Protein AF-A0A1G7DGQ3-F1 (afdb_monomer_lite)

Structure (mmCIF, N/CA/C/O backbone):
data_AF-A0A1G7DGQ3-F1
#
_entry.id   AF-A0A1G7DGQ3-F1
#
loop_
_atom_site.group_PDB
_atom_site.id
_atom_site.type_symbol
_atom_site.label_atom_id
_atom_site.label_alt_id
_atom_site.label_comp_id
_atom_site.label_asym_id
_atom_site.label_entity_id
_atom_site.label_seq_id
_atom_site.pdbx_PDB_ins_code
_atom_site.Cartn_x
_atom_site.Cartn_y
_atom_site.Cartn_z
_atom_site.occupancy
_atom_site.B_iso_or_equiv
_atom_site.auth_seq_id
_atom_site.auth_comp_id
_atom_site.auth_asym_id
_atom_site.auth_atom_id
_atom_site.pdbx_PDB_model_num
ATOM 1 N N . MET A 1 1 ? 5.740 7.667 11.110 1.00 75.75 1 MET A N 1
ATOM 2 C CA . MET A 1 1 ? 5.152 7.309 9.797 1.00 75.75 1 MET A CA 1
ATOM 3 C C . MET A 1 1 ? 4.739 8.539 8.999 1.00 75.75 1 MET A C 1
ATOM 5 O O . MET A 1 1 ? 5.290 8.720 7.929 1.00 75.75 1 MET A O 1
ATOM 9 N N . LEU A 1 2 ? 3.888 9.433 9.517 1.00 77.38 2 LEU A N 1
ATOM 10 C CA . LEU A 1 2 ? 3.475 10.654 8.795 1.00 77.38 2 LEU A CA 1
ATOM 11 C C . LEU A 1 2 ? 4.647 11.536 8.321 1.00 77.38 2 LEU A C 1
ATOM 13 O O . LEU A 1 2 ? 4.698 11.892 7.150 1.00 77.38 2 LEU A O 1
ATOM 17 N N . LEU A 1 3 ? 5.630 11.805 9.189 1.00 80.56 3 LEU A N 1
ATOM 18 C CA . LEU A 1 3 ? 6.838 12.558 8.811 1.00 80.56 3 LEU A CA 1
ATOM 19 C C . LEU A 1 3 ? 7.641 11.869 7.700 1.00 80.56 3 LEU A C 1
ATOM 21 O O . LEU A 1 3 ? 8.178 12.531 6.821 1.00 80.56 3 LEU A O 1
ATOM 25 N N . LEU A 1 4 ? 7.686 10.536 7.717 1.00 78.38 4 LEU A N 1
ATOM 26 C CA . LEU A 1 4 ? 8.406 9.744 6.723 1.00 78.38 4 LEU A CA 1
ATOM 27 C C . LEU A 1 4 ? 7.683 9.776 5.367 1.00 78.38 4 LEU A C 1
ATOM 29 O O . LEU A 1 4 ? 8.328 9.909 4.334 1.00 78.38 4 LEU A O 1
ATOM 33 N N . ALA A 1 5 ? 6.347 9.715 5.377 1.00 79.56 5 ALA A N 1
ATOM 34 C CA . ALA A 1 5 ? 5.515 9.871 4.186 1.00 79.56 5 ALA A CA 1
ATOM 35 C C . ALA A 1 5 ? 5.660 11.272 3.574 1.00 79.56 5 ALA A C 1
ATOM 37 O O . ALA A 1 5 ? 5.825 11.398 2.364 1.00 79.56 5 ALA A O 1
ATOM 38 N N . ALA A 1 6 ? 5.656 12.314 4.411 1.00 80.62 6 ALA A N 1
ATOM 39 C CA . ALA A 1 6 ? 5.858 13.691 3.973 1.00 80.62 6 ALA A CA 1
ATOM 40 C C . ALA A 1 6 ? 7.258 13.896 3.378 1.00 80.62 6 ALA A C 1
ATOM 42 O O . ALA A 1 6 ? 7.382 14.462 2.296 1.00 80.62 6 ALA A O 1
ATOM 43 N N . ALA A 1 7 ? 8.299 13.374 4.036 1.00 82.31 7 ALA A N 1
ATOM 44 C CA . ALA A 1 7 ? 9.669 13.424 3.530 1.00 82.31 7 ALA A CA 1
ATOM 45 C C . ALA A 1 7 ? 9.817 12.688 2.188 1.00 82.31 7 ALA A C 1
ATOM 47 O O . ALA A 1 7 ? 10.456 13.207 1.278 1.00 82.31 7 ALA A O 1
ATOM 48 N N . LEU A 1 8 ? 9.186 11.518 2.036 1.00 81.31 8 LEU A N 1
ATOM 49 C CA . LEU A 1 8 ? 9.158 10.769 0.775 1.00 81.31 8 LEU A CA 1
ATOM 50 C C . LEU A 1 8 ? 8.449 11.542 -0.341 1.00 81.31 8 LEU A C 1
ATOM 52 O O . LEU A 1 8 ? 8.989 11.636 -1.440 1.00 81.31 8 LEU A O 1
ATOM 56 N N . ALA A 1 9 ? 7.279 12.121 -0.064 1.00 81.88 9 ALA A N 1
ATOM 57 C CA . ALA A 1 9 ? 6.542 12.922 -1.040 1.00 81.88 9 ALA A CA 1
ATOM 58 C C . ALA A 1 9 ? 7.362 14.138 -1.505 1.00 81.88 9 ALA A C 1
ATOM 60 O O . ALA A 1 9 ? 7.467 14.385 -2.704 1.00 81.88 9 ALA A O 1
ATOM 61 N N . LEU A 1 10 ? 8.015 14.829 -0.564 1.00 85.00 10 LEU A N 1
ATOM 62 C CA . LEU A 1 10 ? 8.930 15.940 -0.838 1.00 85.00 10 LEU A CA 1
ATOM 63 C C . LEU A 1 10 ? 10.112 15.514 -1.713 1.00 85.00 10 LEU A C 1
ATOM 65 O O . LEU A 1 10 ? 10.430 16.171 -2.706 1.00 85.00 10 LEU A O 1
ATOM 69 N N . LEU A 1 11 ? 10.749 14.395 -1.371 1.00 84.44 11 LEU A N 1
ATOM 70 C CA . LEU A 1 11 ? 11.883 13.870 -2.125 1.00 84.44 11 LEU A CA 1
ATOM 71 C C . LEU A 1 11 ? 11.485 13.527 -3.569 1.00 84.44 11 LEU A C 1
ATOM 73 O O . LEU A 1 11 ? 12.245 13.800 -4.495 1.00 84.44 11 LEU A O 1
ATOM 77 N N . MET A 1 12 ? 10.282 12.978 -3.767 1.00 82.19 12 MET A N 1
ATOM 78 C CA . MET A 1 12 ? 9.754 12.642 -5.093 1.00 82.19 12 MET A CA 1
ATOM 79 C C . MET A 1 12 ? 9.462 13.873 -5.947 1.00 82.19 12 MET A C 1
ATOM 81 O O . MET A 1 12 ? 9.720 13.841 -7.147 1.00 82.19 12 MET A O 1
ATOM 85 N N . THR A 1 13 ? 8.975 14.962 -5.347 1.00 81.81 13 THR A N 1
ATOM 86 C CA . THR A 1 13 ? 8.782 16.228 -6.069 1.00 81.81 13 THR A CA 1
ATOM 87 C C . THR A 1 13 ? 10.098 16.909 -6.437 1.00 81.81 13 THR A C 1
ATOM 89 O O . THR A 1 13 ? 10.168 17.547 -7.482 1.00 81.81 13 THR A O 1
ATOM 92 N N . PHE A 1 14 ? 11.144 16.763 -5.617 1.00 86.88 14 PHE A N 1
ATOM 93 C CA . PHE A 1 14 ? 12.434 17.419 -5.857 1.00 86.88 14 PHE A CA 1
ATOM 94 C C . PHE A 1 14 ? 13.388 16.635 -6.767 1.00 86.88 14 PHE A C 1
ATOM 96 O O . PHE A 1 14 ? 14.231 17.247 -7.416 1.00 86.88 14 PHE A O 1
ATOM 103 N N . TYR A 1 15 ? 13.273 15.305 -6.840 1.00 83.69 15 TYR A N 1
ATOM 104 C CA . TYR A 1 15 ? 14.177 14.458 -7.631 1.00 83.69 15 TYR A CA 1
ATOM 105 C C . TYR A 1 15 ? 13.430 13.462 -8.537 1.00 83.69 15 TYR A C 1
ATOM 107 O O . TYR A 1 15 ? 13.668 12.254 -8.430 1.00 83.69 15 TYR A O 1
ATOM 115 N N . PRO A 1 16 ? 12.563 13.923 -9.462 1.00 76.50 16 PRO A N 1
ATOM 116 C CA . PRO A 1 16 ? 11.802 13.029 -10.340 1.00 76.50 16 PRO A CA 1
ATOM 117 C C . PRO A 1 16 ? 12.710 12.180 -11.246 1.00 76.50 16 PRO A C 1
ATOM 119 O O . PRO A 1 16 ? 12.375 11.051 -11.589 1.00 76.50 16 PRO A O 1
ATOM 122 N N . GLU A 1 17 ? 13.900 12.683 -11.575 1.00 75.81 17 GLU A N 1
ATOM 123 C CA . GLU A 1 17 ? 14.791 12.113 -12.596 1.00 75.81 17 GLU A CA 1
ATOM 124 C C . GLU A 1 17 ? 15.515 10.835 -12.150 1.00 75.81 17 GLU A C 1
ATOM 126 O O . GLU A 1 17 ? 16.030 10.078 -12.969 1.00 75.81 17 GLU A O 1
ATOM 131 N N . LYS A 1 18 ? 15.533 10.556 -10.840 1.00 71.88 18 LYS A N 1
ATOM 132 C CA . LYS A 1 18 ? 16.090 9.311 -10.287 1.00 71.88 18 LYS A CA 1
ATOM 133 C C . LYS A 1 18 ? 15.033 8.241 -10.013 1.00 71.88 18 LYS A C 1
ATOM 135 O O . LYS A 1 18 ? 15.397 7.125 -9.632 1.00 71.88 18 LYS A O 1
ATOM 140 N N . LEU A 1 19 ? 13.745 8.534 -10.202 1.00 63.66 19 LEU A N 1
ATOM 141 C CA . LEU A 1 19 ? 12.698 7.538 -10.012 1.00 63.66 19 LEU A CA 1
ATOM 142 C C . LEU A 1 19 ? 12.620 6.612 -11.230 1.00 63.66 19 LEU A C 1
ATOM 144 O O . LEU A 1 19 ? 12.140 6.982 -12.293 1.00 63.66 19 LEU A O 1
ATOM 148 N N . ARG A 1 20 ? 13.028 5.352 -11.045 1.00 68.75 20 ARG A N 1
ATOM 149 C CA . ARG A 1 20 ? 12.763 4.273 -12.018 1.00 68.75 20 ARG A CA 1
ATOM 150 C C . ARG A 1 20 ? 11.290 3.853 -12.071 1.00 68.75 20 ARG A C 1
ATOM 152 O O . ARG A 1 20 ? 10.898 3.131 -12.980 1.00 68.75 20 ARG A O 1
ATOM 159 N N . ALA A 1 21 ? 10.491 4.263 -11.087 1.00 70.69 21 ALA A N 1
ATOM 160 C CA . ALA A 1 21 ? 9.078 3.928 -10.982 1.00 70.69 21 ALA A CA 1
ATOM 161 C C . ALA A 1 21 ? 8.200 5.128 -11.369 1.00 70.69 21 ALA A C 1
ATOM 163 O O . ALA A 1 21 ? 8.582 6.272 -11.115 1.00 70.69 21 ALA A O 1
ATOM 164 N N . PRO A 1 22 ? 7.006 4.894 -11.935 1.00 77.31 22 PRO A N 1
ATOM 165 C CA . PRO A 1 22 ? 6.096 5.973 -12.283 1.00 77.31 22 PRO A CA 1
ATOM 166 C C . PRO A 1 22 ? 5.619 6.728 -11.030 1.00 77.31 22 PRO A C 1
ATOM 168 O O . PRO A 1 22 ? 5.305 6.126 -10.002 1.00 77.31 22 PRO A O 1
ATOM 171 N N . LEU A 1 23 ? 5.534 8.058 -11.139 1.00 79.25 23 LEU A N 1
ATOM 172 C CA . LEU A 1 23 ? 5.239 8.986 -10.035 1.00 79.25 23 LEU A CA 1
ATOM 173 C C . LEU A 1 23 ? 3.978 8.623 -9.239 1.00 79.25 23 LEU A C 1
ATOM 175 O O . LEU A 1 23 ? 3.958 8.752 -8.015 1.00 79.25 23 LEU A O 1
ATOM 179 N N . TRP A 1 24 ? 2.937 8.121 -9.910 1.00 79.00 24 TRP A N 1
ATOM 180 C CA . TRP A 1 24 ? 1.687 7.742 -9.250 1.00 79.00 24 TRP A CA 1
ATOM 181 C C . TRP A 1 24 ? 1.889 6.630 -8.207 1.00 79.00 24 TRP A C 1
ATOM 183 O O . TRP A 1 24 ? 1.291 6.701 -7.137 1.00 79.00 24 TRP A O 1
ATOM 193 N N . VAL A 1 25 ? 2.781 5.657 -8.446 1.00 79.31 25 VAL A N 1
ATOM 194 C CA . VAL A 1 25 ? 3.096 4.586 -7.475 1.00 79.31 25 VAL A CA 1
ATOM 195 C C . VAL A 1 25 ? 3.718 5.175 -6.214 1.00 79.31 25 VAL A C 1
A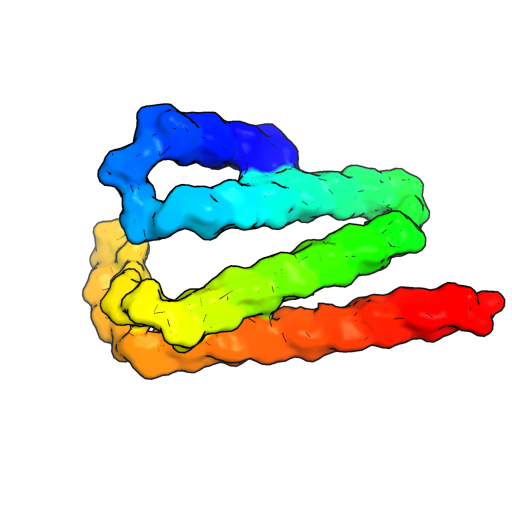TOM 197 O O . VAL A 1 25 ? 3.415 4.746 -5.101 1.00 79.31 25 VAL A O 1
ATOM 200 N N . GLY A 1 26 ? 4.558 6.196 -6.386 1.00 81.12 26 GLY A N 1
ATOM 201 C CA . GLY A 1 26 ? 5.179 6.913 -5.285 1.00 81.12 26 GLY A CA 1
ATOM 202 C C . GLY A 1 26 ? 4.165 7.633 -4.397 1.00 81.12 26 GLY A C 1
ATOM 203 O O . GLY A 1 26 ? 4.188 7.470 -3.175 1.00 81.12 26 GLY A O 1
ATOM 204 N N . PHE A 1 27 ? 3.212 8.343 -5.008 1.00 82.12 27 PHE A N 1
ATOM 205 C CA . PHE A 1 27 ? 2.108 8.970 -4.277 1.00 82.12 27 PHE A CA 1
ATOM 206 C C . PHE A 1 27 ? 1.240 7.946 -3.539 1.00 82.12 27 PHE A C 1
ATOM 208 O O . PHE A 1 27 ? 0.882 8.171 -2.383 1.00 82.12 27 PHE A O 1
ATOM 215 N N . TRP A 1 28 ? 0.956 6.797 -4.158 1.00 82.81 28 TRP A N 1
ATOM 216 C CA . TRP A 1 28 ? 0.228 5.708 -3.504 1.00 82.81 28 TRP A CA 1
ATOM 217 C C . TRP A 1 28 ? 0.971 5.157 -2.285 1.00 82.81 28 TRP A C 1
ATOM 219 O O . TRP A 1 28 ? 0.368 4.991 -1.224 1.00 82.81 28 TRP A O 1
ATOM 229 N N . ALA A 1 29 ? 2.278 4.913 -2.402 1.00 80.25 29 ALA A N 1
ATOM 230 C CA . ALA A 1 29 ? 3.097 4.433 -1.293 1.00 80.25 29 ALA A CA 1
ATOM 231 C C . ALA A 1 29 ? 3.153 5.451 -0.141 1.00 80.25 29 ALA A C 1
ATOM 233 O O . ALA A 1 29 ? 2.966 5.080 1.020 1.00 80.25 29 ALA A O 1
ATOM 234 N N . ALA A 1 30 ? 3.343 6.738 -0.448 1.00 82.44 30 ALA A N 1
ATOM 235 C CA . ALA A 1 30 ? 3.319 7.804 0.551 1.00 82.44 30 ALA A CA 1
ATOM 236 C C . ALA A 1 30 ? 1.945 7.906 1.241 1.00 82.44 30 ALA A C 1
ATOM 238 O O . ALA A 1 30 ? 1.876 7.995 2.468 1.00 82.44 30 ALA A O 1
ATOM 239 N N . GLY A 1 31 ? 0.853 7.812 0.475 1.00 83.88 31 GLY A N 1
ATOM 240 C CA . GLY A 1 31 ? -0.514 7.810 0.996 1.00 83.88 31 GLY A CA 1
ATOM 241 C C . GLY A 1 31 ? -0.792 6.632 1.932 1.00 83.88 31 GLY A C 1
ATOM 242 O O . GLY A 1 31 ? -1.291 6.831 3.039 1.00 83.88 31 GLY A O 1
ATOM 243 N N . LEU A 1 32 ? -0.394 5.418 1.541 1.00 83.31 32 LEU A N 1
ATOM 244 C CA . LEU A 1 32 ? -0.488 4.211 2.372 1.00 83.31 32 LEU A CA 1
ATOM 245 C C . LEU A 1 32 ? 0.284 4.352 3.686 1.00 83.31 32 LEU A C 1
ATOM 247 O O . LEU A 1 32 ? -0.207 3.965 4.745 1.00 83.31 32 LEU A O 1
ATOM 251 N N . LEU A 1 33 ? 1.481 4.933 3.634 1.00 82.94 33 LEU A N 1
ATOM 252 C CA . LEU A 1 33 ? 2.327 5.126 4.808 1.00 82.94 33 LEU A CA 1
ATOM 253 C C . LEU A 1 33 ? 1.753 6.201 5.749 1.00 82.94 33 LEU A C 1
ATOM 255 O O . LEU A 1 33 ? 1.807 6.056 6.973 1.00 82.94 33 LEU A O 1
ATOM 259 N N . GLY A 1 34 ? 1.131 7.242 5.187 1.00 83.81 34 GLY A N 1
ATOM 260 C CA . GLY A 1 34 ? 0.344 8.225 5.929 1.00 83.81 34 GLY A CA 1
ATOM 261 C C . GLY A 1 34 ? -0.872 7.598 6.615 1.00 83.81 34 GLY A C 1
ATOM 262 O O . GLY A 1 34 ? -1.030 7.745 7.829 1.00 83.81 34 GLY A O 1
ATOM 263 N N . LEU A 1 35 ? -1.676 6.829 5.872 1.00 83.94 35 LEU A N 1
ATOM 264 C CA . LEU A 1 35 ? -2.832 6.089 6.394 1.00 83.94 35 LEU A CA 1
ATOM 265 C C . LEU A 1 35 ? -2.429 5.101 7.493 1.00 83.94 35 LEU A C 1
ATOM 267 O O . LEU A 1 35 ? -3.091 5.036 8.525 1.00 83.94 35 LEU A O 1
ATOM 271 N N . GLY A 1 36 ? -1.308 4.395 7.326 1.00 82.38 36 GLY A N 1
ATOM 272 C CA . GLY A 1 36 ? -0.742 3.530 8.361 1.00 82.38 36 GLY A CA 1
ATOM 273 C C . GLY A 1 36 ? -0.416 4.296 9.646 1.00 82.38 36 GLY A C 1
ATOM 274 O O . GLY A 1 36 ? -0.747 3.844 10.741 1.00 82.38 36 GLY A O 1
ATOM 275 N N . GLY A 1 37 ? 0.145 5.503 9.531 1.00 82.31 37 GLY A N 1
ATOM 276 C CA . GLY A 1 37 ? 0.365 6.387 10.679 1.00 82.31 37 GLY A CA 1
ATOM 277 C C . GLY A 1 37 ? -0.933 6.798 11.378 1.00 82.31 37 GLY A C 1
ATOM 278 O O . GLY A 1 37 ? -1.016 6.742 12.604 1.00 82.31 37 GLY A O 1
ATOM 279 N N . VAL A 1 38 ? -1.961 7.156 10.605 1.00 83.81 38 VAL A N 1
ATOM 280 C CA . VAL A 1 38 ? -3.289 7.509 11.131 1.00 83.81 38 VAL A CA 1
ATOM 281 C C . VAL A 1 38 ? -3.950 6.310 11.823 1.00 83.81 38 VAL A C 1
ATOM 283 O O . VAL A 1 38 ? -4.511 6.474 12.907 1.00 83.81 38 VAL A O 1
ATOM 286 N N . CYS A 1 39 ? -3.819 5.098 11.270 1.00 83.31 39 CYS A N 1
ATOM 287 C CA . CYS A 1 39 ? -4.261 3.855 11.909 1.00 83.31 39 CYS A CA 1
ATOM 288 C C . CYS A 1 39 ? -3.640 3.675 13.295 1.00 83.31 39 CYS A C 1
ATOM 290 O O . CYS A 1 39 ? -4.363 3.401 14.249 1.00 83.31 39 CYS A O 1
ATOM 292 N N . VAL A 1 40 ? -2.320 3.846 13.420 1.00 83.25 40 VAL A N 1
ATOM 293 C CA . VAL A 1 40 ? -1.614 3.693 14.703 1.00 83.25 40 VAL A CA 1
ATOM 294 C C . VAL A 1 40 ? -2.100 4.724 15.726 1.00 83.25 40 VAL A C 1
ATOM 296 O O . VAL A 1 40 ? -2.339 4.372 16.880 1.00 83.25 40 VAL A O 1
ATOM 299 N N . ILE A 1 41 ? -2.323 5.973 15.308 1.00 85.31 41 ILE A N 1
ATOM 300 C CA . ILE A 1 41 ? -2.861 7.026 16.184 1.00 85.31 41 ILE A CA 1
ATOM 301 C C . ILE A 1 41 ? -4.285 6.678 16.645 1.00 85.31 41 ILE A C 1
ATOM 303 O O . ILE A 1 41 ? -4.594 6.761 17.832 1.00 85.31 41 ILE A O 1
ATOM 307 N N . LEU A 1 42 ? -5.161 6.241 15.738 1.00 83.94 42 LEU A N 1
ATOM 308 C CA . LEU A 1 42 ? -6.534 5.850 16.083 1.00 83.94 42 LEU A CA 1
ATOM 309 C C . LEU A 1 42 ? -6.595 4.600 16.965 1.00 83.94 42 LEU A C 1
ATOM 311 O O . LEU A 1 42 ? -7.481 4.500 17.820 1.00 83.94 42 LEU A O 1
ATOM 315 N N . LEU A 1 43 ? -5.651 3.674 16.782 1.00 81.94 43 LEU A N 1
ATOM 316 C CA . LEU A 1 43 ? -5.480 2.510 17.643 1.00 81.94 43 LEU A CA 1
ATOM 317 C C . LEU A 1 43 ? -5.075 2.943 19.059 1.00 81.94 43 LEU A C 1
ATOM 319 O O . LEU A 1 43 ? -5.657 2.459 20.029 1.00 81.94 43 LEU A O 1
ATOM 323 N N . ALA A 1 44 ? -4.161 3.913 19.185 1.00 87.19 44 ALA A N 1
ATOM 324 C CA . ALA A 1 44 ? -3.792 4.506 20.471 1.00 87.19 44 ALA A CA 1
ATOM 325 C C . ALA A 1 44 ? -4.983 5.212 21.153 1.00 87.19 44 ALA A C 1
ATOM 327 O O . ALA A 1 44 ? -5.136 5.132 22.369 1.00 87.19 44 ALA A O 1
ATOM 328 N N . LEU A 1 45 ? -5.884 5.817 20.371 1.00 89.12 45 LEU A N 1
ATOM 329 C CA . LEU A 1 45 ? -7.129 6.430 20.855 1.00 89.12 45 LEU A CA 1
ATOM 330 C C . LEU A 1 45 ? -8.264 5.420 21.129 1.00 89.12 45 LEU A C 1
ATOM 332 O O . LEU A 1 45 ? -9.382 5.831 21.438 1.00 89.12 45 LEU A O 1
ATOM 336 N N . ARG A 1 46 ? -8.017 4.106 20.990 1.00 87.19 46 ARG A N 1
ATOM 337 C CA . ARG A 1 46 ? -9.002 3.013 21.150 1.00 87.19 46 ARG A CA 1
ATOM 338 C C . ARG A 1 46 ? -10.278 3.165 20.304 1.00 87.19 46 ARG A C 1
ATOM 340 O O . ARG A 1 46 ? -11.298 2.535 20.593 1.00 87.19 46 ARG A O 1
ATOM 347 N N . LYS A 1 47 ? -10.246 3.943 19.215 1.00 82.69 47 LYS A N 1
ATOM 348 C CA . LYS A 1 47 ? -11.384 4.103 18.289 1.00 82.69 47 LYS A CA 1
ATOM 349 C C . LYS A 1 47 ? -11.458 2.938 17.299 1.00 82.69 47 LYS A C 1
ATOM 351 O O . LYS A 1 47 ? -11.309 3.100 16.090 1.00 82.69 47 LYS A O 1
ATOM 356 N N . ASN A 1 48 ? -11.735 1.747 17.827 1.00 78.94 48 ASN A N 1
ATOM 357 C CA . ASN A 1 48 ? -11.663 0.473 17.104 1.00 78.94 48 ASN A CA 1
ATOM 358 C C . ASN A 1 48 ? -12.570 0.397 15.861 1.00 78.94 48 ASN A C 1
ATOM 360 O O . ASN A 1 48 ? -12.221 -0.279 14.896 1.00 78.94 48 ASN A O 1
ATOM 364 N N . ALA A 1 49 ? -13.713 1.091 15.856 1.00 80.12 49 ALA A N 1
ATOM 365 C CA . ALA A 1 49 ? -14.610 1.130 14.699 1.00 80.12 49 ALA A CA 1
ATOM 366 C C . ALA A 1 49 ? -13.997 1.888 13.507 1.00 80.12 49 ALA A C 1
ATOM 368 O O . ALA A 1 49 ? -14.043 1.405 12.378 1.00 80.12 49 ALA A O 1
ATOM 369 N N . ALA A 1 50 ? -13.363 3.037 13.763 1.00 77.50 50 ALA A N 1
ATOM 370 C CA . ALA A 1 50 ? -12.700 3.829 12.727 1.00 77.50 50 ALA A CA 1
ATOM 371 C C . ALA A 1 50 ? -11.454 3.114 12.187 1.00 77.50 50 ALA A C 1
ATOM 373 O O . ALA A 1 50 ? -1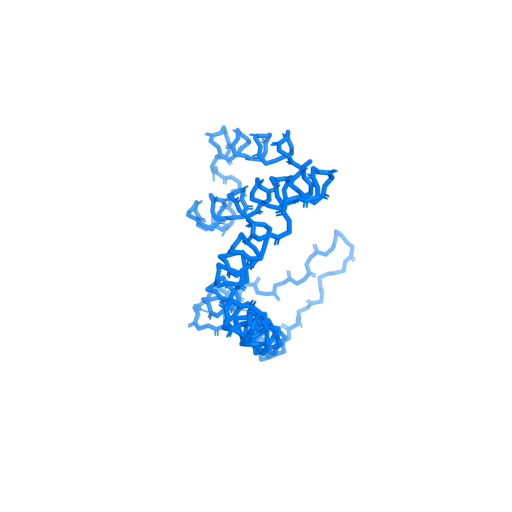1.241 3.085 10.979 1.00 77.50 50 ALA A O 1
ATOM 374 N N . VAL A 1 51 ? -10.678 2.471 13.071 1.00 79.38 51 VAL A N 1
ATOM 375 C CA . VAL A 1 51 ? -9.501 1.674 12.684 1.00 79.38 51 VAL A CA 1
ATOM 376 C C . VAL A 1 51 ? -9.883 0.559 11.710 1.00 79.38 51 VAL A C 1
ATOM 378 O O . VAL A 1 51 ? -9.175 0.345 10.736 1.00 79.38 51 VAL A O 1
ATOM 381 N N . ARG A 1 52 ? -11.015 -0.124 11.918 1.00 79.50 52 ARG A N 1
ATOM 382 C CA . ARG A 1 52 ? -11.464 -1.215 11.033 1.00 79.50 52 ARG A CA 1
ATOM 383 C C . ARG A 1 52 ? -11.717 -0.759 9.601 1.00 79.50 52 ARG A C 1
ATOM 385 O O . ARG A 1 52 ? -11.221 -1.390 8.671 1.00 79.50 52 ARG A O 1
ATOM 392 N N . TRP A 1 53 ? -12.437 0.347 9.430 1.00 81.56 53 TRP A N 1
ATOM 393 C CA . TRP A 1 53 ? -12.676 0.933 8.109 1.00 81.56 53 TRP A CA 1
ATOM 394 C C . TRP A 1 53 ? -11.375 1.363 7.437 1.00 81.56 53 TRP A C 1
ATOM 396 O O . TRP A 1 53 ? -11.147 1.064 6.268 1.00 81.56 53 TRP A O 1
ATOM 406 N N . LEU A 1 54 ? -10.486 1.991 8.201 1.00 79.75 54 LEU A N 1
ATOM 407 C CA . LEU A 1 54 ? -9.177 2.421 7.724 1.00 79.75 54 LEU A CA 1
ATOM 408 C C . LEU A 1 54 ? -8.285 1.248 7.301 1.00 79.75 54 LEU A C 1
ATOM 410 O O . LEU A 1 54 ? -7.652 1.315 6.252 1.00 79.75 54 LEU A O 1
ATOM 414 N N . VAL A 1 55 ? -8.279 0.154 8.066 1.00 79.75 55 VAL A N 1
ATOM 415 C CA . VAL A 1 55 ? -7.567 -1.083 7.717 1.00 79.75 55 VAL A CA 1
ATOM 416 C C . VAL A 1 55 ? -8.155 -1.711 6.455 1.00 79.75 55 VAL A C 1
ATOM 418 O O . VAL A 1 55 ? -7.391 -2.153 5.602 1.00 79.75 55 VAL A O 1
ATOM 421 N N . CYS A 1 56 ? -9.480 -1.699 6.278 1.00 80.94 56 CYS A N 1
ATOM 422 C CA . CYS A 1 56 ? -10.103 -2.166 5.037 1.00 80.94 56 CYS A CA 1
ATOM 423 C C . CYS A 1 56 ? -9.645 -1.330 3.832 1.00 80.94 56 CYS A C 1
ATOM 425 O O . CYS A 1 56 ? -9.202 -1.897 2.836 1.00 80.94 56 CYS A O 1
ATOM 427 N N . CYS A 1 57 ? -9.670 0.003 3.932 1.00 81.56 57 CYS A N 1
ATOM 428 C CA . CYS A 1 57 ? -9.161 0.880 2.873 1.00 81.56 57 CYS A CA 1
ATOM 429 C C . CYS A 1 57 ? -7.673 0.630 2.580 1.00 81.56 57 CYS A C 1
ATOM 431 O O . CYS A 1 57 ? -7.273 0.577 1.418 1.00 81.56 57 CYS A O 1
ATOM 433 N N . LEU A 1 58 ? -6.859 0.440 3.624 1.00 80.69 58 LEU A N 1
ATOM 434 C CA . LEU A 1 58 ? -5.426 0.177 3.497 1.00 80.69 58 LEU A CA 1
ATOM 435 C C . LEU A 1 58 ? -5.155 -1.152 2.783 1.00 80.69 58 LEU A C 1
ATOM 437 O O . LEU A 1 58 ? -4.313 -1.213 1.892 1.00 80.69 58 LEU A O 1
ATOM 441 N N . LEU A 1 59 ? -5.889 -2.204 3.147 1.00 79.19 59 LEU A N 1
ATOM 442 C CA . LEU A 1 59 ? -5.783 -3.520 2.525 1.00 79.19 59 LE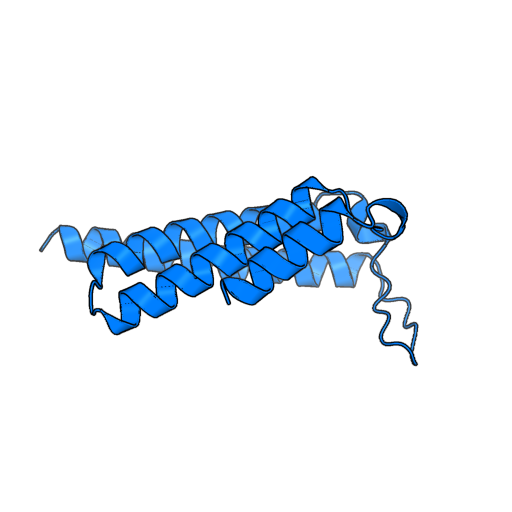U A CA 1
ATOM 443 C C . LEU A 1 59 ? -6.246 -3.490 1.066 1.00 79.19 59 LEU A C 1
ATOM 445 O O . LEU A 1 59 ? -5.549 -4.026 0.213 1.00 79.19 59 LEU A O 1
ATOM 449 N N . ALA A 1 60 ? -7.354 -2.810 0.754 1.00 79.25 60 ALA A N 1
ATOM 450 C CA . ALA A 1 60 ? -7.806 -2.637 -0.626 1.00 79.25 60 ALA A CA 1
ATOM 451 C C . ALA A 1 60 ? -6.730 -1.946 -1.481 1.00 79.25 60 ALA A C 1
ATOM 453 O O . ALA A 1 60 ? -6.356 -2.444 -2.542 1.00 79.25 60 ALA A O 1
ATOM 454 N N . ALA A 1 61 ? -6.160 -0.851 -0.977 1.00 79.69 61 ALA A N 1
ATOM 455 C CA . ALA A 1 61 ? -5.060 -0.142 -1.625 1.00 79.69 61 ALA A CA 1
ATOM 456 C C . ALA A 1 61 ? -3.792 -1.011 -1.775 1.00 79.69 61 ALA A C 1
ATOM 458 O O . ALA A 1 61 ? -3.124 -0.971 -2.809 1.00 79.69 61 ALA A O 1
ATOM 459 N N . MET A 1 62 ? -3.488 -1.845 -0.776 1.00 76.62 62 MET A N 1
ATOM 460 C CA . MET A 1 62 ? -2.379 -2.801 -0.808 1.00 76.62 62 MET A CA 1
ATOM 461 C C . MET A 1 62 ? -2.602 -3.994 -1.739 1.00 76.62 62 MET A C 1
ATOM 463 O O . MET A 1 62 ? -1.630 -4.673 -2.035 1.00 76.62 62 MET A O 1
ATOM 467 N N . VAL A 1 63 ? -3.817 -4.262 -2.225 1.00 79.62 63 VAL A N 1
ATOM 468 C CA . VAL A 1 63 ? -4.046 -5.261 -3.285 1.00 79.62 63 VAL A CA 1
ATOM 469 C C . VAL A 1 63 ? -3.769 -4.655 -4.659 1.00 79.62 63 VAL A C 1
ATOM 471 O O . VAL A 1 63 ? -3.152 -5.309 -5.499 1.00 79.62 63 VAL A O 1
ATOM 474 N N . VAL A 1 64 ? -4.168 -3.397 -4.878 1.00 80.06 64 VAL A N 1
ATOM 475 C CA . VAL A 1 64 ? -4.049 -2.712 -6.179 1.00 80.06 64 VAL A CA 1
ATOM 476 C C . VAL A 1 64 ? -2.597 -2.642 -6.656 1.00 80.06 64 VAL A C 1
ATOM 478 O O . VAL A 1 64 ? -2.319 -2.947 -7.813 1.00 80.06 64 VAL A O 1
ATOM 481 N N . LEU A 1 65 ? -1.660 -2.292 -5.772 1.00 76.06 65 LEU A N 1
ATOM 482 C CA . LEU A 1 65 ? -0.243 -2.150 -6.122 1.00 76.06 65 LEU A CA 1
ATOM 483 C C . LEU A 1 65 ? 0.433 -3.469 -6.556 1.00 76.06 65 LEU A C 1
ATOM 485 O O . LEU A 1 65 ? 0.958 -3.520 -7.667 1.00 76.06 65 LEU A O 1
ATOM 489 N N . PRO A 1 66 ? 0.444 -4.548 -5.752 1.00 74.19 66 PRO A N 1
ATOM 490 C CA . PRO A 1 66 ? 1.038 -5.817 -6.160 1.00 74.19 66 PRO A CA 1
ATOM 491 C C . PRO A 1 66 ? 0.262 -6.499 -7.290 1.00 74.19 66 PRO A C 1
ATOM 493 O O . PRO A 1 66 ? 0.894 -7.144 -8.122 1.00 74.19 66 PRO A O 1
ATOM 496 N N . ALA A 1 67 ? -1.062 -6.311 -7.394 1.00 75.44 67 ALA A N 1
ATOM 497 C CA . ALA A 1 67 ? -1.815 -6.756 -8.569 1.00 75.44 67 ALA A CA 1
ATOM 498 C C . ALA A 1 67 ? -1.328 -6.045 -9.841 1.00 75.44 67 ALA A C 1
ATOM 500 O O . ALA A 1 67 ? -1.032 -6.707 -10.832 1.00 75.44 67 ALA A O 1
ATOM 501 N N . TRP A 1 68 ? -1.146 -4.722 -9.786 1.00 79.88 68 TRP A N 1
ATOM 502 C CA . TRP A 1 68 ? -0.580 -3.954 -10.892 1.00 79.88 68 TRP A CA 1
ATOM 503 C C . TRP A 1 68 ? 0.840 -4.405 -11.250 1.00 79.88 68 TRP A C 1
ATOM 505 O O . TRP A 1 68 ? 1.169 -4.544 -12.426 1.00 79.88 68 TRP A O 1
ATOM 515 N N . ILE A 1 69 ? 1.701 -4.653 -10.259 1.00 71.56 69 ILE A N 1
ATOM 516 C CA . ILE A 1 69 ? 3.068 -5.148 -10.495 1.00 71.56 69 ILE A CA 1
ATOM 517 C C . ILE A 1 69 ? 3.038 -6.531 -11.162 1.00 71.56 69 ILE A C 1
ATOM 519 O O . ILE A 1 69 ? 3.822 -6.778 -12.074 1.00 71.56 69 ILE A O 1
ATOM 523 N N . ALA A 1 70 ? 2.117 -7.409 -10.758 1.00 71.94 70 ALA A N 1
ATOM 524 C CA . ALA A 1 70 ? 1.975 -8.743 -11.335 1.00 71.94 70 ALA A CA 1
ATOM 525 C C . ALA A 1 70 ? 1.468 -8.724 -12.792 1.00 71.94 70 ALA A C 1
ATOM 527 O O . ALA A 1 70 ? 1.865 -9.582 -13.585 1.00 71.94 70 ALA A O 1
ATOM 528 N N . THR A 1 71 ? 0.609 -7.761 -13.153 1.00 70.88 71 THR A N 1
ATOM 529 C CA . THR A 1 71 ? 0.009 -7.664 -14.497 1.00 70.88 71 THR A CA 1
ATOM 530 C C . THR A 1 71 ? 0.741 -6.720 -15.450 1.00 70.88 71 THR A C 1
ATOM 532 O O . THR A 1 71 ? 0.563 -6.829 -16.660 1.00 70.88 71 THR A O 1
ATOM 535 N N . SER A 1 72 ? 1.544 -5.781 -14.948 1.00 68.44 72 SER A N 1
ATOM 536 C CA . SER A 1 72 ? 2.256 -4.803 -15.779 1.00 68.44 72 SER A CA 1
ATOM 537 C C . SER A 1 72 ? 3.625 -5.309 -16.243 1.00 68.44 72 SER A C 1
ATOM 539 O O . SER A 1 72 ? 4.257 -6.160 -15.617 1.00 68.44 72 SER A O 1
ATOM 541 N N . GLY A 1 73 ? 4.141 -4.707 -17.321 1.00 62.03 73 GLY A N 1
ATOM 542 C CA . GLY A 1 73 ? 5.515 -4.925 -17.785 1.00 62.03 73 GLY A CA 1
ATOM 543 C C . GLY A 1 73 ? 6.588 -4.540 -16.758 1.00 62.03 73 GLY A C 1
ATOM 544 O O . GLY A 1 73 ? 7.755 -4.845 -16.975 1.00 62.03 73 GLY A O 1
ATOM 545 N N . ALA A 1 74 ? 6.227 -3.929 -15.622 1.00 58.59 74 ALA A N 1
ATOM 546 C CA . ALA A 1 74 ? 7.151 -3.622 -14.531 1.00 58.59 74 ALA A CA 1
ATOM 547 C C . ALA A 1 74 ? 7.809 -4.877 -13.925 1.00 58.59 74 ALA A C 1
ATOM 549 O O . ALA A 1 74 ? 8.918 -4.784 -13.402 1.00 58.59 74 ALA A O 1
ATOM 550 N N . ALA A 1 75 ? 7.181 -6.053 -14.051 1.00 55.25 75 ALA A N 1
ATOM 551 C CA . ALA A 1 75 ? 7.771 -7.327 -13.644 1.00 55.25 75 ALA A CA 1
ATOM 552 C C . ALA A 1 75 ? 9.088 -7.658 -14.375 1.00 55.25 75 ALA A C 1
ATOM 554 O O . ALA A 1 75 ? 9.947 -8.337 -13.813 1.00 55.25 75 ALA A O 1
ATOM 555 N N . THR A 1 76 ? 9.285 -7.131 -15.589 1.00 55.31 76 THR A N 1
ATOM 556 C CA . THR A 1 76 ? 10.537 -7.304 -16.349 1.00 55.31 76 THR A CA 1
ATOM 557 C C . THR A 1 76 ? 11.731 -6.603 -15.692 1.00 55.31 76 THR A C 1
ATOM 559 O O . THR A 1 76 ? 12.874 -6.972 -15.944 1.00 55.31 76 THR A O 1
ATOM 562 N N . GLN A 1 77 ? 11.491 -5.628 -14.803 1.00 57.12 77 GLN A N 1
ATOM 563 C CA . GLN A 1 77 ? 12.535 -4.901 -14.071 1.00 57.12 77 GLN A CA 1
ATOM 564 C C . GLN A 1 77 ? 12.774 -5.435 -12.655 1.00 57.12 77 GLN A C 1
ATOM 566 O O . GLN A 1 77 ? 13.380 -4.751 -11.828 1.00 57.12 77 GLN A O 1
ATOM 571 N N . CYS A 1 78 ? 12.332 -6.659 -12.363 1.00 58.31 78 CYS A N 1
ATOM 572 C CA . CYS A 1 78 ? 12.633 -7.352 -11.115 1.00 58.31 78 CYS A CA 1
ATOM 573 C C . CYS A 1 78 ? 14.113 -7.755 -11.000 1.00 58.31 78 CYS A C 1
ATOM 575 O O . CYS A 1 78 ? 14.470 -8.926 -10.915 1.00 58.31 78 CYS A O 1
ATOM 577 N N . THR A 1 79 ? 15.006 -6.774 -10.952 1.00 55.81 79 THR A N 1
ATOM 578 C CA . THR A 1 79 ? 16.357 -6.957 -10.435 1.00 55.81 79 THR A CA 1
ATOM 579 C C . THR A 1 79 ? 16.305 -6.711 -8.934 1.00 55.81 79 THR A C 1
ATOM 581 O O . THR A 1 79 ? 16.166 -5.563 -8.505 1.00 55.81 79 THR A O 1
ATOM 584 N N . SER A 1 80 ? 16.408 -7.761 -8.117 1.00 49.81 80 SER A N 1
ATOM 585 C CA . SER A 1 80 ? 16.633 -7.603 -6.679 1.00 49.81 80 SER A CA 1
ATOM 586 C C . SER A 1 80 ? 18.048 -7.057 -6.481 1.00 49.81 80 SER A C 1
ATOM 588 O O . SER A 1 80 ? 19.021 -7.804 -6.457 1.00 49.81 80 SER A O 1
ATOM 590 N N . GLY A 1 81 ? 18.177 -5.733 -6.444 1.00 42.50 81 GLY A N 1
ATOM 591 C CA . GLY A 1 81 ? 19.438 -5.051 -6.198 1.00 42.50 81 GLY A CA 1
ATOM 592 C C . GLY A 1 81 ? 19.544 -4.633 -4.740 1.00 42.50 81 GLY A C 1
ATOM 593 O O . GLY A 1 81 ? 19.212 -3.499 -4.414 1.00 42.50 81 GLY A O 1
ATOM 594 N N . SER A 1 82 ? 20.049 -5.510 -3.873 1.00 41.00 82 SER A N 1
ATOM 595 C CA . SER A 1 82 ? 20.878 -5.031 -2.764 1.00 41.00 82 SER A CA 1
ATOM 596 C C . SER A 1 82 ? 22.249 -4.685 -3.358 1.00 41.00 82 SER A C 1
ATOM 598 O O . SER A 1 82 ? 22.701 -5.345 -4.295 1.00 41.00 82 SER A O 1
ATOM 600 N N . GLN A 1 83 ? 22.899 -3.620 -2.882 1.00 45.03 83 GLN A N 1
ATOM 601 C CA . GLN A 1 83 ? 24.109 -3.033 -3.490 1.00 45.03 83 GLN A CA 1
ATOM 602 C C . GLN A 1 83 ? 25.301 -3.997 -3.716 1.00 45.03 83 GLN A C 1
ATOM 604 O O . GLN A 1 83 ? 26.253 -3.593 -4.376 1.00 45.03 83 GLN A O 1
ATOM 609 N N . SER A 1 84 ? 25.250 -5.258 -3.265 1.00 42.41 84 SER A N 1
ATOM 610 C CA . SER A 1 84 ? 26.332 -6.242 -3.438 1.00 42.41 84 SER A CA 1
ATOM 611 C C . SER A 1 84 ? 25.981 -7.511 -4.226 1.00 42.41 84 SER A C 1
ATOM 613 O O . SER A 1 84 ? 26.899 -8.242 -4.580 1.00 42.41 84 SER A O 1
ATOM 615 N N . MET A 1 85 ? 24.716 -7.795 -4.561 1.00 40.91 85 MET A N 1
ATOM 616 C CA . MET A 1 85 ? 24.357 -9.024 -5.292 1.00 40.91 85 MET A CA 1
ATOM 617 C C . MET A 1 85 ? 23.207 -8.767 -6.269 1.00 40.91 85 MET A C 1
ATOM 619 O O . MET A 1 85 ? 22.035 -8.789 -5.904 1.00 40.91 85 MET A O 1
ATOM 623 N N . ARG A 1 86 ? 23.539 -8.539 -7.545 1.00 46.06 86 ARG A N 1
ATOM 624 C CA . ARG A 1 86 ? 22.554 -8.557 -8.635 1.00 46.06 86 ARG A CA 1
ATOM 625 C C . ARG A 1 86 ? 22.254 -10.008 -8.994 1.00 46.06 86 ARG A C 1
ATOM 627 O O . ARG A 1 86 ? 22.862 -10.561 -9.903 1.00 46.06 86 ARG A O 1
ATOM 634 N N . VAL A 1 87 ? 21.328 -10.625 -8.271 1.00 51.75 87 VAL A N 1
ATOM 635 C CA . VAL A 1 87 ? 20.750 -11.899 -8.705 1.00 51.75 87 VAL A CA 1
ATOM 636 C C . VAL A 1 87 ? 19.660 -11.568 -9.720 1.00 51.75 87 VAL A C 1
ATOM 638 O O . VAL A 1 87 ? 18.700 -10.865 -9.403 1.00 51.75 87 VAL A O 1
ATOM 641 N N . ALA A 1 88 ? 19.832 -12.022 -10.961 1.00 54.41 88 ALA A N 1
ATOM 642 C CA . ALA A 1 88 ? 18.769 -11.995 -11.957 1.00 54.41 88 ALA A CA 1
ATOM 643 C C . ALA A 1 88 ? 17.715 -13.024 -11.532 1.00 54.41 88 ALA A C 1
ATOM 645 O O . ALA A 1 88 ? 17.836 -14.216 -11.803 1.00 54.41 88 ALA A O 1
ATOM 646 N N . VAL A 1 89 ? 16.720 -12.574 -10.775 1.00 59.25 89 VAL A N 1
ATOM 647 C CA . VAL A 1 89 ? 15.580 -13.407 -10.402 1.00 59.25 89 VAL A CA 1
ATOM 648 C C . VAL A 1 89 ? 14.720 -13.581 -11.650 1.00 59.25 89 VAL A C 1
ATOM 650 O O . VAL A 1 89 ? 14.454 -12.604 -12.350 1.00 59.25 89 VAL A O 1
ATOM 653 N N . SER A 1 90 ? 14.304 -14.817 -11.955 1.00 66.06 90 SER A N 1
ATOM 654 C CA . SER A 1 90 ? 13.460 -15.051 -13.130 1.00 66.06 90 SER A CA 1
ATOM 655 C C . SER A 1 90 ? 12.182 -14.217 -13.017 1.00 66.06 90 SER A C 1
ATOM 657 O O . SER A 1 90 ? 11.582 -14.117 -11.941 1.00 66.06 90 SER A O 1
ATOM 659 N N . GLU A 1 91 ? 11.752 -13.621 -14.127 1.00 65.88 91 GLU A N 1
ATOM 660 C CA . GLU A 1 91 ? 10.537 -12.805 -14.189 1.00 65.88 91 GLU A CA 1
ATOM 661 C C . GLU A 1 91 ? 9.320 -13.554 -13.613 1.00 65.88 91 GLU A C 1
ATOM 663 O O . GLU A 1 91 ? 8.505 -12.980 -12.887 1.00 65.88 91 GLU A O 1
ATOM 668 N N . ALA A 1 92 ? 9.253 -14.867 -13.853 1.00 67.94 92 ALA A N 1
ATOM 669 C CA . ALA A 1 92 ? 8.224 -15.752 -13.323 1.00 67.94 92 ALA A CA 1
ATOM 670 C C . ALA A 1 92 ? 8.226 -15.814 -11.787 1.00 67.94 92 ALA A C 1
ATOM 672 O O . ALA A 1 92 ? 7.165 -15.764 -11.166 1.00 67.94 92 ALA A O 1
ATOM 673 N N . THR A 1 93 ? 9.402 -15.862 -11.155 1.00 74.44 93 THR A N 1
ATOM 674 C CA . THR A 1 93 ? 9.528 -15.869 -9.691 1.00 74.44 93 THR A CA 1
ATOM 675 C C . THR A 1 93 ? 9.042 -14.552 -9.094 1.00 74.44 93 THR A C 1
ATOM 677 O O . THR A 1 93 ? 8.355 -14.551 -8.075 1.00 74.44 93 THR A O 1
ATOM 680 N N . CYS A 1 94 ? 9.344 -13.427 -9.744 1.00 69.62 94 CYS A N 1
ATOM 681 C CA . CYS A 1 94 ? 8.931 -12.122 -9.248 1.00 69.62 94 CYS A CA 1
ATOM 682 C C . CYS A 1 94 ? 7.416 -11.910 -9.377 1.00 69.62 94 CYS A C 1
ATOM 684 O O . CYS A 1 94 ? 6.755 -11.532 -8.408 1.00 69.62 94 CYS A O 1
ATOM 686 N N . ARG A 1 95 ? 6.840 -12.249 -10.539 1.00 74.12 95 ARG A N 1
ATOM 687 C CA . ARG A 1 95 ? 5.382 -12.249 -10.738 1.00 74.12 95 ARG A CA 1
ATOM 688 C C . ARG A 1 95 ? 4.683 -13.188 -9.758 1.00 74.12 95 ARG A C 1
ATOM 690 O O . ARG A 1 95 ? 3.661 -12.815 -9.191 1.00 74.12 95 ARG A O 1
ATOM 697 N N . GLY A 1 96 ? 5.257 -14.368 -9.517 1.00 76.81 96 GLY A N 1
ATOM 698 C CA . GLY A 1 96 ? 4.747 -15.340 -8.554 1.00 76.81 96 GLY A CA 1
ATOM 699 C C . GLY A 1 96 ? 4.736 -14.806 -7.122 1.00 76.81 96 GLY A C 1
ATOM 700 O O . GLY A 1 96 ? 3.715 -14.902 -6.451 1.00 76.81 96 GLY A O 1
ATOM 701 N N . ALA A 1 97 ? 5.826 -14.181 -6.667 1.00 78.00 97 ALA A N 1
ATOM 702 C CA . ALA A 1 97 ? 5.915 -13.613 -5.321 1.00 78.00 97 ALA A CA 1
ATOM 703 C C . ALA A 1 97 ? 4.924 -12.455 -5.108 1.00 78.00 97 ALA A C 1
ATOM 705 O O . ALA A 1 97 ? 4.212 -12.429 -4.103 1.00 78.00 97 ALA A O 1
ATOM 706 N N . PHE A 1 98 ? 4.827 -11.525 -6.067 1.00 76.44 98 PHE A N 1
ATOM 707 C CA . PHE A 1 98 ? 3.870 -10.415 -5.989 1.00 76.44 98 PHE A CA 1
ATOM 708 C C . PHE A 1 98 ? 2.415 -10.878 -6.133 1.00 76.44 98 PHE A C 1
ATOM 710 O O . PHE A 1 98 ? 1.548 -10.382 -5.415 1.00 76.44 98 PHE A O 1
ATOM 717 N N . GLY A 1 99 ? 2.147 -11.857 -7.001 1.00 78.38 99 GLY A N 1
ATOM 718 C CA . GLY A 1 99 ? 0.825 -12.465 -7.154 1.00 78.38 99 GLY A CA 1
ATOM 719 C C . GLY A 1 99 ? 0.392 -13.251 -5.915 1.00 78.38 99 GLY A C 1
ATOM 720 O O . GLY A 1 99 ? -0.736 -13.118 -5.455 1.00 78.38 99 GLY A O 1
ATOM 721 N N . PHE A 1 100 ? 1.295 -14.019 -5.305 1.00 81.19 100 PHE A N 1
ATOM 722 C CA . PHE A 1 100 ? 1.004 -14.710 -4.049 1.00 81.19 100 PHE A CA 1
ATOM 723 C C . PHE A 1 100 ? 0.751 -13.714 -2.911 1.00 81.19 100 PHE A C 1
ATOM 725 O O . PHE A 1 100 ? -0.211 -13.859 -2.157 1.00 81.19 100 PHE A O 1
ATOM 732 N N . GLY A 1 101 ? 1.569 -12.660 -2.831 1.00 78.81 101 GLY A N 1
ATOM 733 C CA . GLY A 1 101 ? 1.376 -11.569 -1.881 1.00 78.81 101 GLY A CA 1
ATOM 734 C C . GLY A 1 101 ? 0.013 -10.891 -2.037 1.00 78.81 101 GLY A C 1
ATOM 735 O O . GLY A 1 101 ? -0.674 -10.681 -1.040 1.00 78.81 101 GLY A O 1
ATOM 736 N N . SER A 1 102 ? -0.422 -10.604 -3.269 1.00 74.88 102 SER A N 1
ATOM 737 C CA . SER A 1 102 ? -1.725 -9.972 -3.507 1.00 74.88 102 SER A CA 1
ATOM 738 C C . SER A 1 102 ? -2.891 -10.873 -3.095 1.00 74.88 102 SER A C 1
ATOM 740 O O . SER A 1 102 ? -3.819 -10.389 -2.449 1.00 74.88 102 SER A O 1
ATOM 742 N N . VAL A 1 103 ? -2.825 -12.179 -3.378 1.00 82.44 103 VAL A N 1
ATOM 743 C CA . VAL A 1 103 ? -3.840 -13.151 -2.938 1.00 82.44 103 VAL A CA 1
ATOM 744 C C . VAL A 1 103 ? -3.908 -13.213 -1.414 1.00 82.44 103 VAL A C 1
ATOM 746 O O . VAL A 1 103 ? -4.999 -13.168 -0.848 1.00 82.44 103 VAL A O 1
ATOM 749 N N . LEU A 1 104 ? -2.763 -13.264 -0.731 1.00 82.19 104 LEU A N 1
ATOM 750 C CA . LEU A 1 104 ? -2.718 -13.322 0.730 1.00 82.19 104 LEU A CA 1
ATOM 751 C C . LEU A 1 104 ? -3.337 -12.061 1.353 1.00 82.19 104 LEU A C 1
ATOM 753 O O . LEU A 1 104 ? -4.208 -12.161 2.220 1.00 82.19 104 LEU A O 1
ATOM 757 N N . VAL A 1 105 ? -2.966 -10.875 0.858 1.00 78.88 105 VAL A N 1
ATOM 758 C CA . VAL A 1 10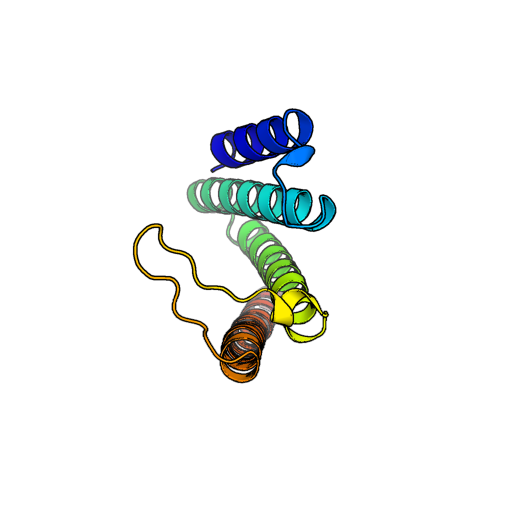5 ? -3.550 -9.596 1.299 1.00 78.88 105 VAL A CA 1
ATOM 759 C C . VAL A 1 105 ? -5.051 -9.542 0.997 1.00 78.88 105 VAL A C 1
ATOM 761 O O . VAL A 1 105 ? -5.827 -9.080 1.834 1.00 78.88 105 VAL A O 1
ATOM 764 N N . PHE A 1 106 ? -5.490 -10.062 -0.151 1.00 77.50 106 PHE A N 1
ATOM 765 C CA . PHE A 1 106 ? -6.905 -10.132 -0.512 1.00 77.50 106 PHE A CA 1
ATOM 766 C C . PHE A 1 106 ? -7.703 -11.035 0.436 1.00 77.50 106 PHE A C 1
ATOM 768 O O . PHE A 1 106 ? -8.788 -10.666 0.882 1.00 77.50 106 PHE A O 1
ATOM 775 N N . VAL A 1 107 ? -7.155 -12.191 0.819 1.00 83.94 107 VAL A N 1
ATOM 776 C CA . VAL A 1 107 ? -7.779 -13.067 1.820 1.00 83.94 107 VAL A CA 1
ATOM 777 C C . VAL A 1 107 ? -7.908 -12.336 3.159 1.00 83.94 107 VAL A C 1
ATOM 779 O O . VAL A 1 107 ? -8.996 -12.314 3.739 1.00 83.94 107 VAL A O 1
ATOM 782 N N . MET A 1 108 ? -6.847 -11.665 3.624 1.00 79.25 108 MET A N 1
ATOM 783 C CA . MET A 1 108 ? -6.904 -10.859 4.851 1.00 79.25 108 MET A CA 1
ATOM 784 C C . MET A 1 108 ? -7.949 -9.739 4.761 1.00 79.25 108 MET A C 1
ATOM 786 O O . MET A 1 108 ? -8.668 -9.500 5.731 1.00 79.25 108 MET A O 1
ATOM 790 N N . PHE A 1 109 ? -8.085 -9.092 3.600 1.00 78.62 109 PHE A N 1
ATOM 791 C CA . PHE A 1 109 ? -9.120 -8.090 3.342 1.00 78.62 109 PHE A CA 1
ATOM 792 C C . PHE A 1 109 ? -10.529 -8.668 3.492 1.00 78.62 109 PHE A C 1
ATOM 794 O O . PHE A 1 109 ? -11.341 -8.109 4.227 1.00 78.62 109 PHE A O 1
ATOM 801 N N . VAL A 1 110 ? -10.816 -9.815 2.869 1.00 83.56 110 VAL A N 1
ATOM 802 C CA . VAL A 1 110 ? -12.127 -10.476 2.977 1.00 83.56 110 VAL A CA 1
ATOM 803 C C . VAL A 1 110 ? -12.453 -10.820 4.432 1.00 83.56 110 VAL A C 1
ATOM 805 O O . VAL A 1 11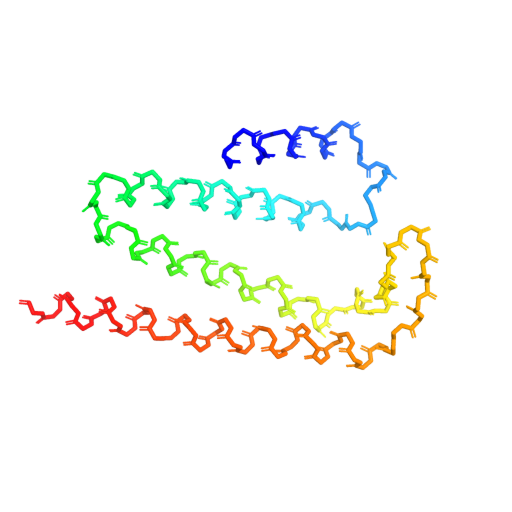0 ? -13.580 -10.591 4.878 1.00 83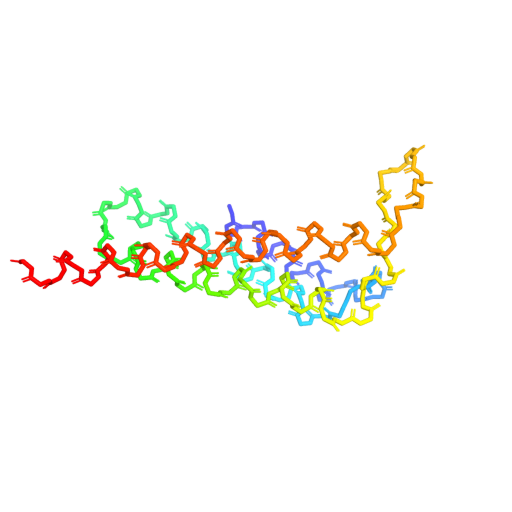.56 110 VAL A O 1
ATOM 808 N N . PHE A 1 111 ? -11.479 -11.320 5.197 1.00 83.25 111 PHE A N 1
ATOM 809 C CA . PHE A 1 111 ? -11.663 -11.587 6.625 1.00 83.25 111 PHE A CA 1
ATOM 810 C C . PHE A 1 111 ? -11.916 -10.308 7.432 1.00 83.25 111 PHE A C 1
ATOM 812 O O . PHE A 1 111 ? -12.852 -10.278 8.231 1.00 83.25 111 PHE A O 1
ATOM 819 N N . ALA A 1 112 ? -11.147 -9.242 7.199 1.00 76.94 112 ALA A N 1
ATOM 820 C CA . ALA A 1 112 ? -11.321 -7.964 7.887 1.00 76.94 112 ALA A CA 1
ATOM 821 C C . ALA A 1 112 ? -12.697 -7.334 7.605 1.00 76.94 112 ALA A C 1
ATOM 823 O O . ALA A 1 112 ? -13.363 -6.851 8.525 1.00 76.94 112 ALA A O 1
ATOM 824 N N . VAL A 1 113 ? -13.163 -7.389 6.354 1.00 78.25 113 VAL A N 1
ATOM 825 C CA . VAL A 1 113 ? -14.497 -6.912 5.958 1.00 78.25 113 VAL A CA 1
ATOM 826 C C . VAL A 1 113 ? -15.585 -7.757 6.617 1.00 78.25 113 VAL A C 1
ATOM 828 O O . VAL A 1 113 ? -16.514 -7.204 7.207 1.00 78.25 113 VAL A O 1
ATOM 831 N N . ARG A 1 114 ? -15.457 -9.090 6.587 1.00 83.81 114 ARG A N 1
ATOM 832 C CA . ARG A 1 114 ? -16.413 -9.999 7.239 1.00 83.81 114 ARG A CA 1
ATOM 833 C C . ARG A 1 114 ? -16.523 -9.742 8.740 1.00 83.81 114 ARG A C 1
ATOM 835 O O . ARG A 1 114 ? -17.639 -9.618 9.237 1.00 83.81 114 ARG A O 1
ATOM 842 N N . ASP A 1 115 ? -15.398 -9.606 9.439 1.00 80.50 115 ASP A N 1
ATOM 843 C CA . ASP A 1 115 ? -15.378 -9.297 10.874 1.00 80.50 115 ASP A CA 1
ATOM 844 C C . ASP A 1 115 ? -15.995 -7.921 11.174 1.00 80.50 115 ASP A C 1
ATOM 846 O O . ASP A 1 115 ? -16.707 -7.741 12.165 1.00 80.50 115 ASP A O 1
ATOM 850 N N . THR A 1 116 ? -15.777 -6.939 10.297 1.00 77.94 116 THR A N 1
ATOM 851 C CA . THR A 1 116 ? -16.361 -5.599 10.445 1.00 77.94 116 THR A CA 1
ATOM 852 C C . THR A 1 116 ? -17.881 -5.625 10.266 1.00 77.94 116 THR A C 1
ATOM 854 O O . THR A 1 116 ? -18.594 -5.063 11.096 1.00 77.94 116 THR A O 1
ATOM 857 N N . ILE A 1 117 ? -18.387 -6.338 9.254 1.00 80.75 117 ILE A N 1
ATOM 858 C CA . ILE A 1 117 ? -19.828 -6.488 8.995 1.00 80.75 117 ILE A CA 1
ATOM 859 C C . ILE A 1 117 ? -20.513 -7.280 10.115 1.00 80.75 117 ILE A C 1
ATOM 861 O O . ILE A 1 117 ? -21.566 -6.871 10.603 1.00 80.75 117 ILE A O 1
ATOM 865 N N . GLN A 1 118 ? -19.925 -8.396 10.561 1.00 80.88 118 GLN A N 1
ATOM 866 C CA . GLN A 1 118 ? -20.516 -9.226 11.617 1.00 80.88 118 GLN A CA 1
ATOM 867 C C . GLN A 1 118 ? -20.654 -8.477 12.942 1.00 80.88 118 GLN A C 1
ATOM 869 O O . GLN A 1 118 ? -21.654 -8.646 13.638 1.00 80.88 118 GLN A O 1
ATOM 874 N N . LYS A 1 119 ? -19.677 -7.631 13.283 1.00 70.25 119 LYS A N 1
ATOM 875 C CA . LYS A 1 119 ? -19.687 -6.881 14.542 1.00 70.25 119 LYS A CA 1
ATOM 876 C C . LYS A 1 119 ? -20.625 -5.677 14.528 1.00 70.25 119 LYS A C 1
ATOM 878 O O . LYS A 1 119 ? -21.012 -5.235 15.596 1.00 70.25 119 LYS A O 1
ATOM 883 N N . HIS A 1 120 ? -20.996 -5.164 13.354 1.00 67.56 120 HIS A N 1
ATOM 884 C CA . HIS A 1 120 ? -22.001 -4.103 13.240 1.00 67.56 120 HIS A CA 1
ATOM 885 C C . HIS A 1 120 ? -23.444 -4.637 13.295 1.00 67.56 120 HIS A C 1
ATOM 887 O O . HIS A 1 120 ? -24.373 -3.868 13.514 1.00 67.56 120 HIS A O 1
ATOM 893 N N . ARG A 1 121 ? -23.634 -5.950 13.093 1.00 65.81 121 ARG A N 1
ATOM 894 C CA . ARG A 1 121 ? -24.942 -6.625 13.126 1.00 65.81 121 ARG A CA 1
ATOM 895 C C . ARG A 1 121 ? -25.368 -7.089 14.530 1.00 65.81 121 ARG A C 1
ATOM 897 O O . ARG A 1 121 ? -26.477 -7.596 14.667 1.00 65.81 121 ARG A O 1
ATOM 904 N N . ARG A 1 122 ? -24.487 -6.985 15.528 1.00 53.66 122 ARG A N 1
ATOM 905 C CA . ARG A 1 122 ? -24.776 -7.224 16.952 1.00 53.66 122 ARG A CA 1
ATOM 906 C C . ARG A 1 122 ? -24.855 -5.894 17.678 1.00 53.66 122 ARG A C 1
ATOM 908 O O . ARG A 1 122 ? -25.668 -5.822 18.618 1.00 53.66 122 ARG A O 1
#

pLDDT: mean 74.83, std 11.06, range [40.91, 89.12]

Secondary structure (DSSP, 8-state):
-HHHHHHHHHHHHH-GGG-SS-HHHHHHHHHHHHHHHHHHHHHHTT-HHHHHHHHHHHHHHHHHHHHHHHHSGGGGG-EEEETTEEEE--HHHHHHHHHHHHHHHHHHHHHHHHHHHHHH--

Organism: NCBI:txid187868

Radius of gyration: 17.1 Å; chains: 1; bounding box: 51×33×39 Å

Sequence (122 aa):
MLLLAAALALLMTFYPEKLRAPLWVGFWAAGLLGLGGVCVILLALRKNAAVRWLVCCLLAAMVVLPAWIATSGAATQCTSGSQSMRVAVSEATCRGAFGFGSVLVFVMFVFAVRDTIQKHRR

Foldseek 3Di:
DLVVLVVQLVCCVVCVPPDPDDSVVSNLVSVLVNLVVVLVVVVVVVVVLVSLVSLLVSLVSLLVVLVCCLPDPVLVVPQPDDPPDRDPDPSVVSSVVSVVVSVVSVVVSVVSVVVSVVVVVD